Protein AF-A0A497I7W0-F1 (afdb_monomer_lite)

Secondary structure (DSSP, 8-state):
-HHHHHHHHHHHHHHHHHHHHHHHHHHHHHHHHHHHHTTT-SSS-EEEEEEEETTEEEEEEE--GGGHHHHHHHHHHTT-EEEEEETTEEEEEEEHHHHHHHHHH-

Structure (mmCIF, N/CA/C/O backbone):
data_AF-A0A497I7W0-F1
#
_entry.id   AF-A0A497I7W0-F1
#
loop_
_atom_site.group_PDB
_atom_site.id
_atom_site.type_symbol
_atom_site.label_atom_id
_atom_site.label_alt_id
_atom_site.label_comp_id
_atom_site.label_asym_id
_atom_site.label_entity_id
_atom_site.label_seq_id
_atom_site.pdbx_PDB_ins_code
_atom_site.Cartn_x
_atom_site.Cartn_y
_atom_site.Cartn_z
_atom_site.occupancy
_atom_site.B_iso_or_equiv
_atom_site.auth_seq_id
_atom_site.auth_comp_id
_atom_site.auth_asym_id
_atom_site.auth_atom_id
_atom_site.pdbx_PDB_model_num
ATOM 1 N N . MET A 1 1 ? 31.454 -0.605 -29.090 1.00 62.72 1 MET A N 1
ATOM 2 C CA . MET A 1 1 ? 31.490 0.662 -28.320 1.00 62.72 1 MET A CA 1
ATOM 3 C C . MET A 1 1 ? 30.217 1.479 -28.526 1.00 62.72 1 MET A C 1
ATOM 5 O O . MET A 1 1 ? 29.514 1.669 -27.548 1.00 62.72 1 MET A O 1
ATOM 9 N N . ALA A 1 2 ? 29.858 1.880 -29.754 1.00 74.38 2 ALA A N 1
ATOM 10 C CA . ALA A 1 2 ? 28.628 2.652 -30.013 1.00 74.38 2 ALA A CA 1
ATOM 11 C C . ALA A 1 2 ? 27.320 1.908 -29.656 1.00 74.38 2 ALA A C 1
ATOM 13 O O . ALA A 1 2 ? 26.402 2.497 -29.100 1.00 74.38 2 ALA A O 1
ATOM 14 N N . GLU A 1 3 ? 27.254 0.601 -29.914 1.00 81.00 3 GLU A N 1
ATOM 15 C CA . GLU A 1 3 ? 26.065 -0.222 -29.636 1.00 81.00 3 GLU A CA 1
ATOM 16 C C . GLU A 1 3 ? 25.837 -0.467 -28.133 1.00 81.00 3 GLU A C 1
ATOM 18 O O . GLU A 1 3 ? 24.710 -0.407 -27.656 1.00 81.00 3 GLU A O 1
ATOM 23 N N . ILE A 1 4 ? 26.924 -0.627 -27.368 1.00 85.19 4 ILE A N 1
ATOM 24 C CA . ILE A 1 4 ? 26.889 -0.746 -25.899 1.00 85.19 4 ILE A CA 1
ATOM 25 C C . ILE A 1 4 ? 26.421 0.572 -25.268 1.00 85.19 4 ILE A C 1
ATOM 27 O O . ILE A 1 4 ? 25.644 0.567 -24.318 1.00 85.19 4 ILE A O 1
ATOM 31 N N . TRP A 1 5 ? 26.866 1.709 -25.814 1.00 86.31 5 TRP A N 1
ATOM 32 C CA . TRP A 1 5 ? 26.455 3.026 -25.329 1.00 86.31 5 TRP A CA 1
ATOM 33 C C . TRP A 1 5 ? 24.962 3.287 -25.566 1.00 86.31 5 TRP A C 1
ATOM 35 O O . TRP A 1 5 ? 24.265 3.753 -24.669 1.00 86.31 5 TRP A O 1
ATOM 45 N N . LYS A 1 6 ? 24.450 2.883 -26.733 1.00 88.00 6 LYS A N 1
ATOM 46 C CA . LYS A 1 6 ? 23.021 2.957 -27.056 1.00 88.00 6 LYS A CA 1
ATOM 47 C C . LYS A 1 6 ? 22.165 2.086 -26.125 1.00 88.00 6 LYS A C 1
ATOM 49 O O . LYS A 1 6 ? 21.158 2.557 -25.612 1.00 88.00 6 LYS A O 1
ATOM 54 N N . GLN A 1 7 ? 22.587 0.849 -25.847 1.00 89.00 7 GLN A N 1
ATOM 55 C CA . GLN A 1 7 ? 21.890 -0.033 -24.898 1.00 89.00 7 GLN A CA 1
ATOM 56 C C . GLN A 1 7 ? 21.870 0.539 -23.472 1.00 89.00 7 GLN A C 1
ATOM 58 O O . GLN A 1 7 ? 20.880 0.390 -22.758 1.00 89.00 7 GLN A O 1
ATOM 63 N N . TYR A 1 8 ? 22.944 1.215 -23.058 1.00 91.19 8 TYR A N 1
ATOM 64 C CA . TYR A 1 8 ? 22.998 1.898 -21.766 1.00 91.19 8 TYR A CA 1
ATOM 65 C C . TYR A 1 8 ? 22.012 3.073 -21.688 1.00 91.19 8 TYR A C 1
ATOM 67 O O . TYR A 1 8 ? 21.307 3.219 -20.689 1.00 91.19 8 TYR A O 1
ATOM 75 N N . GLU A 1 9 ? 21.924 3.891 -22.740 1.00 89.88 9 GLU A N 1
ATOM 76 C CA . GLU A 1 9 ? 20.955 4.992 -22.813 1.00 89.88 9 GLU A CA 1
ATOM 77 C C . GLU A 1 9 ? 19.507 4.481 -22.798 1.00 89.88 9 GLU A C 1
ATOM 79 O O . GLU A 1 9 ? 18.695 4.984 -22.021 1.00 89.88 9 GLU A O 1
ATOM 84 N N . GLU A 1 10 ? 19.198 3.425 -23.557 1.00 90.19 10 GLU A N 1
ATOM 85 C CA . GLU A 1 10 ? 17.874 2.784 -23.558 1.00 90.19 10 GLU A CA 1
ATOM 86 C C . GLU A 1 10 ? 17.508 2.210 -22.176 1.00 90.19 10 GLU A C 1
ATOM 88 O O . GLU A 1 10 ? 16.392 2.417 -21.689 1.00 90.19 10 GLU A O 1
ATOM 93 N N . ALA A 1 11 ? 18.450 1.540 -21.501 1.00 91.19 11 ALA A N 1
ATOM 94 C CA . ALA A 1 11 ? 18.244 1.021 -20.149 1.00 91.19 11 ALA A CA 1
ATOM 95 C C . ALA A 1 11 ? 17.982 2.147 -19.138 1.00 91.19 11 ALA A C 1
ATOM 97 O O . ALA A 1 11 ? 17.075 2.045 -18.309 1.00 91.19 11 ALA A O 1
ATOM 98 N N . ARG A 1 12 ? 18.726 3.252 -19.240 1.00 91.31 12 ARG A N 1
ATOM 99 C CA . ARG A 1 12 ? 18.551 4.427 -18.382 1.00 91.31 12 ARG A CA 1
ATOM 100 C C . ARG A 1 12 ? 17.202 5.112 -18.608 1.00 91.31 12 ARG A C 1
ATOM 102 O O . ARG A 1 12 ? 16.560 5.531 -17.645 1.00 91.31 12 ARG A O 1
ATOM 109 N N . GLU A 1 13 ? 16.748 5.233 -19.853 1.00 91.19 13 GLU A N 1
ATOM 110 C CA . GLU A 1 13 ? 15.414 5.768 -20.149 1.00 91.19 13 GLU A CA 1
ATOM 111 C C . GLU A 1 13 ? 14.297 4.881 -19.590 1.00 91.19 13 GLU A C 1
ATOM 113 O O . GLU A 1 13 ? 13.309 5.389 -19.050 1.00 91.19 13 GLU A O 1
ATOM 118 N N . LEU A 1 14 ? 14.442 3.559 -19.704 1.00 91.62 14 LEU A N 1
ATOM 119 C CA . LEU A 1 14 ? 13.501 2.603 -19.122 1.00 91.62 14 LEU A CA 1
ATOM 120 C C . LEU A 1 14 ? 13.465 2.710 -17.595 1.00 91.62 14 LEU A C 1
ATOM 122 O O . LEU A 1 14 ? 12.378 2.733 -17.018 1.00 91.62 14 LEU A O 1
ATOM 126 N N . GLU A 1 15 ? 14.624 2.843 -16.948 1.00 89.56 15 GLU A N 1
ATOM 127 C CA . GLU A 1 15 ? 14.726 3.043 -15.501 1.00 89.56 15 GLU A CA 1
ATOM 128 C C . GLU A 1 15 ? 14.008 4.327 -15.058 1.00 89.56 15 GLU A C 1
ATOM 130 O O . GLU A 1 15 ? 13.232 4.310 -14.099 1.00 89.56 15 GLU A O 1
ATOM 135 N N . LEU A 1 16 ? 14.196 5.431 -15.790 1.00 91.56 16 LEU A N 1
ATOM 136 C CA . LEU A 1 16 ? 13.513 6.698 -15.518 1.00 91.56 16 LEU A CA 1
ATOM 137 C C . LEU A 1 16 ? 11.990 6.557 -15.630 1.00 91.56 16 LEU A C 1
ATOM 139 O O . LEU A 1 16 ? 11.271 6.914 -14.694 1.00 91.56 16 LEU A O 1
ATOM 143 N N . LYS A 1 17 ? 11.495 5.969 -16.726 1.00 91.12 17 LYS A N 1
ATOM 144 C CA . LYS A 1 17 ? 10.054 5.737 -16.933 1.00 91.12 17 LYS A CA 1
ATOM 145 C C . LYS A 1 17 ? 9.464 4.825 -15.857 1.00 91.12 17 LYS A C 1
ATOM 147 O O . LYS A 1 17 ? 8.348 5.057 -15.390 1.00 91.12 17 LYS A O 1
ATOM 152 N N . LEU A 1 18 ? 10.198 3.789 -15.451 1.00 88.56 18 LEU A N 1
ATOM 153 C CA . LEU A 1 18 ? 9.772 2.882 -14.388 1.00 88.56 18 LEU A CA 1
ATOM 154 C C . LEU A 1 18 ? 9.679 3.620 -13.049 1.00 88.56 18 LEU A C 1
ATOM 156 O O . LEU A 1 18 ? 8.682 3.485 -12.340 1.00 88.56 18 LEU A O 1
ATOM 160 N N . ARG A 1 19 ? 10.676 4.447 -12.725 1.00 87.75 19 ARG A N 1
ATOM 161 C CA . ARG A 1 19 ? 10.705 5.238 -11.493 1.00 87.75 19 ARG A CA 1
ATOM 162 C C . ARG A 1 19 ? 9.530 6.210 -11.404 1.00 87.75 19 ARG A C 1
ATOM 164 O O . ARG A 1 19 ? 8.915 6.311 -10.344 1.00 87.75 19 ARG A O 1
ATOM 171 N N . GLU A 1 20 ? 9.192 6.888 -12.498 1.00 89.31 20 GLU A N 1
ATOM 172 C CA . GLU A 1 20 ? 8.028 7.781 -12.556 1.00 89.31 20 GLU A CA 1
ATOM 173 C C . GLU A 1 20 ? 6.714 7.026 -12.323 1.00 89.31 20 GLU A C 1
ATOM 175 O O . GLU A 1 20 ? 5.889 7.450 -11.509 1.00 89.31 20 GLU A O 1
ATOM 180 N N . LYS A 1 21 ? 6.538 5.868 -12.974 1.00 87.19 21 LYS A N 1
ATOM 181 C CA . LYS A 1 21 ? 5.351 5.024 -12.782 1.00 87.19 21 LYS A CA 1
ATOM 182 C C . LYS A 1 21 ? 5.235 4.515 -11.348 1.00 87.19 21 LYS A C 1
ATOM 184 O O . LYS A 1 21 ? 4.174 4.648 -10.745 1.00 87.19 21 LYS A O 1
ATOM 189 N N . LEU A 1 22 ? 6.319 3.993 -10.775 1.00 87.06 22 LEU A N 1
ATOM 190 C CA . LEU A 1 22 ? 6.334 3.516 -9.389 1.00 87.06 22 LEU A CA 1
ATOM 191 C C . LEU A 1 22 ? 6.048 4.645 -8.395 1.00 87.06 22 LEU A C 1
ATOM 193 O O . LEU A 1 22 ? 5.357 4.427 -7.401 1.00 87.06 22 LEU A O 1
ATOM 197 N N . PHE A 1 23 ? 6.533 5.860 -8.665 1.00 88.06 23 PHE A N 1
ATOM 198 C CA . PHE A 1 23 ? 6.222 7.025 -7.842 1.00 88.06 23 PHE A CA 1
ATOM 199 C C . PHE A 1 23 ? 4.732 7.386 -7.893 1.00 88.06 23 PHE A C 1
ATOM 201 O O . PHE A 1 23 ? 4.134 7.651 -6.847 1.00 88.06 23 PHE A O 1
ATOM 208 N N . LYS A 1 24 ? 4.122 7.355 -9.085 1.00 89.31 24 LYS A N 1
ATOM 209 C CA . LYS A 1 24 ? 2.682 7.584 -9.266 1.00 89.31 24 LYS A CA 1
ATOM 210 C C . LYS A 1 24 ? 1.853 6.540 -8.506 1.00 89.31 24 LYS A C 1
ATOM 212 O O . LYS A 1 24 ? 1.069 6.916 -7.637 1.00 89.31 24 LYS A O 1
ATOM 21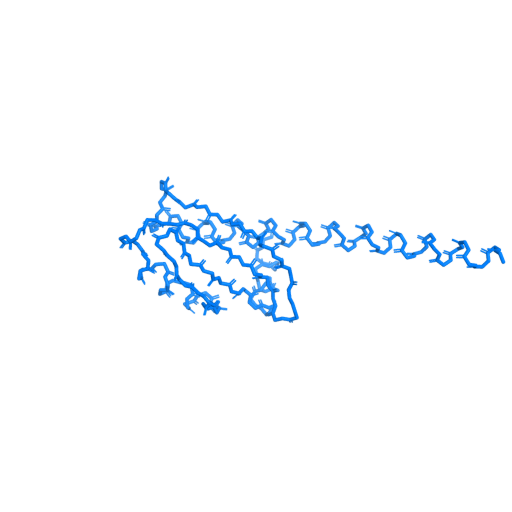7 N N . ILE A 1 25 ? 2.130 5.256 -8.736 1.00 89.62 25 ILE A N 1
ATOM 218 C CA . ILE A 1 25 ? 1.456 4.129 -8.071 1.00 89.62 25 ILE A CA 1
ATOM 219 C C . ILE A 1 25 ? 1.584 4.241 -6.547 1.00 89.62 25 ILE A C 1
ATOM 221 O O . ILE A 1 25 ? 0.595 4.153 -5.821 1.00 89.62 25 ILE A O 1
ATOM 225 N N . LYS A 1 26 ? 2.801 4.502 -6.045 1.00 89.19 26 LYS A N 1
ATOM 226 C CA . LYS A 1 26 ? 3.052 4.716 -4.613 1.00 89.19 26 LYS A CA 1
ATOM 227 C C . LYS A 1 26 ? 2.135 5.796 -4.045 1.00 89.19 26 LYS A C 1
ATOM 229 O O . LYS A 1 26 ? 1.569 5.618 -2.969 1.00 89.19 26 LYS A O 1
ATOM 234 N N . ARG A 1 27 ? 2.016 6.928 -4.738 1.00 90.00 27 ARG A N 1
ATOM 235 C CA . ARG A 1 27 ? 1.216 8.065 -4.279 1.00 90.00 27 ARG A CA 1
ATOM 236 C C . ARG A 1 27 ?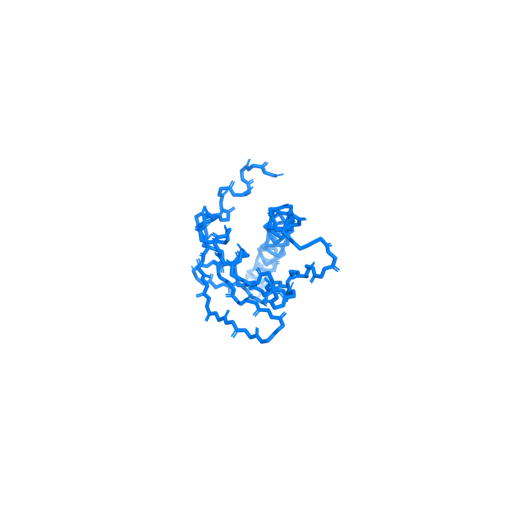 -0.274 7.727 -4.240 1.00 90.00 27 ARG A C 1
ATOM 238 O O . ARG A 1 27 ? -0.937 8.086 -3.272 1.00 90.00 27 ARG A O 1
ATOM 245 N N . GLU A 1 28 ? -0.784 7.042 -5.255 1.00 91.25 28 GLU A N 1
ATOM 246 C CA . GLU A 1 28 ? -2.193 6.640 -5.347 1.00 91.25 28 GLU A CA 1
ATOM 247 C C . GLU A 1 28 ? -2.573 5.653 -4.247 1.00 91.25 28 GLU A C 1
ATOM 249 O O . GLU A 1 28 ? -3.513 5.911 -3.497 1.00 91.25 28 GLU A O 1
ATOM 254 N N . VAL A 1 29 ? -1.776 4.599 -4.060 1.00 90.62 29 VAL A N 1
ATOM 255 C CA . VAL A 1 29 ? -2.020 3.583 -3.026 1.00 90.62 29 VAL A CA 1
ATOM 256 C C . VAL A 1 29 ? -1.956 4.184 -1.623 1.00 90.62 29 VAL A C 1
ATOM 258 O O . VAL A 1 29 ? -2.833 3.930 -0.799 1.00 90.62 29 VAL A O 1
ATOM 261 N N . VAL A 1 30 ? -0.970 5.044 -1.347 1.00 91.31 30 VAL A N 1
ATOM 262 C CA . VAL A 1 30 ? -0.874 5.728 -0.047 1.00 91.31 30 VAL A CA 1
ATOM 263 C C . VAL A 1 30 ? -2.061 6.663 0.181 1.00 91.31 30 VAL A C 1
ATOM 265 O O . VAL A 1 30 ? -2.604 6.695 1.282 1.00 91.31 30 VAL A O 1
ATOM 268 N N . ASN A 1 31 ? -2.486 7.421 -0.832 1.00 90.62 31 ASN A N 1
ATOM 269 C CA . ASN A 1 31 ? -3.635 8.316 -0.705 1.00 90.62 31 ASN A CA 1
ATOM 270 C C . ASN A 1 31 ? -4.941 7.550 -0.486 1.00 90.62 31 ASN A C 1
ATOM 272 O O . ASN A 1 31 ? -5.763 7.981 0.322 1.00 90.62 31 ASN A O 1
ATOM 276 N N . PHE A 1 32 ? -5.120 6.431 -1.188 1.00 91.06 32 PHE A N 1
ATOM 277 C CA . PHE A 1 32 ? -6.258 5.541 -1.016 1.00 91.06 32 PHE A CA 1
ATOM 278 C C . PHE A 1 32 ? -6.320 5.010 0.418 1.00 91.06 32 PHE A C 1
ATOM 280 O O . PHE A 1 32 ? -7.275 5.300 1.136 1.00 91.06 32 PHE A O 1
ATOM 287 N N . LEU A 1 33 ? -5.254 4.350 0.883 1.00 90.31 33 LEU A N 1
ATOM 288 C CA . LEU A 1 33 ? -5.187 3.821 2.247 1.00 90.31 33 LEU A CA 1
ATOM 289 C C . LEU A 1 33 ? -5.351 4.919 3.298 1.00 90.31 33 LEU A C 1
ATOM 291 O O . LEU A 1 33 ? -6.021 4.712 4.305 1.00 90.31 33 LEU A O 1
ATOM 295 N 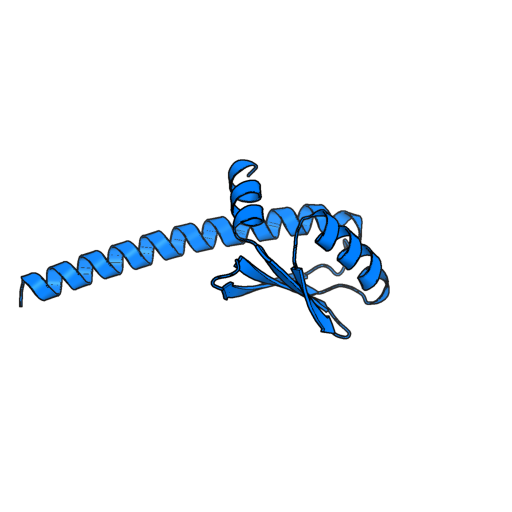N . ARG A 1 34 ? -4.788 6.110 3.065 1.00 89.75 34 ARG A N 1
ATOM 296 C CA . ARG A 1 34 ? -4.957 7.238 3.983 1.00 89.75 34 ARG A CA 1
ATOM 297 C C . ARG A 1 34 ? -6.423 7.628 4.115 1.00 89.75 34 ARG A C 1
ATOM 299 O O . ARG A 1 34 ? -6.867 7.856 5.229 1.00 89.75 34 ARG A O 1
ATOM 306 N N . LYS A 1 35 ? -7.170 7.721 3.014 1.00 89.19 35 LYS A N 1
ATOM 307 C CA . LYS A 1 35 ? -8.601 8.058 3.066 1.00 89.19 35 LYS A CA 1
ATOM 308 C C . LYS A 1 35 ? -9.410 6.981 3.783 1.00 89.19 35 LYS A C 1
ATOM 310 O O . LYS A 1 35 ? -10.235 7.324 4.621 1.00 89.19 35 LYS A O 1
ATOM 315 N N . GLU A 1 36 ? -9.135 5.718 3.476 1.00 89.88 36 GLU A N 1
ATOM 316 C CA . GLU A 1 36 ? -9.851 4.574 4.045 1.00 89.88 36 GLU A CA 1
ATOM 317 C C . GLU A 1 36 ? -9.587 4.376 5.541 1.00 89.88 36 GLU A C 1
ATOM 319 O O . GLU A 1 36 ? -10.476 3.957 6.272 1.00 89.88 36 GLU A O 1
ATOM 324 N N . LEU A 1 37 ? -8.374 4.676 6.012 1.00 88.31 37 LEU A N 1
ATOM 325 C CA . LEU A 1 37 ? -7.991 4.481 7.412 1.00 88.31 37 LEU A CA 1
ATOM 326 C C . LEU A 1 37 ? -8.151 5.747 8.264 1.00 88.31 37 LEU A C 1
ATOM 328 O O . LEU A 1 37 ? -8.283 5.646 9.483 1.00 88.31 37 LEU A O 1
ATOM 332 N N . ALA A 1 38 ? -8.201 6.938 7.655 1.00 84.38 38 ALA A N 1
ATOM 333 C CA . ALA A 1 38 ? -8.452 8.195 8.367 1.00 84.38 38 ALA A CA 1
ATOM 334 C C . ALA A 1 38 ? -9.859 8.271 8.984 1.00 84.38 38 ALA A C 1
ATOM 336 O O . ALA A 1 38 ? -10.129 9.157 9.794 1.00 84.38 38 ALA A O 1
ATOM 337 N N . THR A 1 39 ? -10.775 7.375 8.612 1.00 83.62 39 THR A N 1
ATOM 338 C CA . THR A 1 39 ? -12.057 7.228 9.315 1.00 83.62 39 THR A CA 1
ATOM 339 C C . THR A 1 39 ? -11.896 6.580 10.689 1.00 83.62 39 THR A C 1
ATOM 341 O O . THR A 1 39 ? -12.775 6.757 11.525 1.00 83.62 39 THR A O 1
ATOM 344 N N . ILE A 1 40 ? -10.793 5.858 10.918 1.00 83.50 40 ILE A N 1
ATOM 345 C CA . ILE A 1 40 ? -10.517 5.092 12.139 1.00 83.50 40 ILE A CA 1
ATOM 346 C C . ILE A 1 40 ? -9.522 5.842 13.032 1.00 83.50 40 ILE A C 1
ATOM 348 O O . ILE A 1 40 ? -9.789 6.066 14.206 1.00 83.50 40 ILE A O 1
ATOM 352 N N . ASP A 1 41 ? -8.382 6.263 12.477 1.00 75.56 41 ASP A N 1
ATOM 353 C CA . ASP A 1 41 ? -7.345 6.994 13.214 1.00 75.56 41 ASP A CA 1
ATOM 354 C C . ASP A 1 41 ? -6.910 8.208 12.392 1.00 75.56 41 ASP A C 1
ATOM 356 O O . ASP A 1 41 ? -6.151 8.099 11.433 1.00 75.56 41 ASP A O 1
ATOM 360 N N . LYS A 1 42 ? -7.459 9.378 12.713 1.00 72.50 42 LYS A N 1
ATOM 361 C CA . LYS A 1 42 ? -7.204 10.611 11.954 1.00 72.50 42 LYS A CA 1
ATOM 362 C C . LYS A 1 42 ? -5.938 11.330 12.410 1.00 72.50 42 LYS A C 1
ATOM 364 O O . LYS A 1 42 ? -5.311 12.020 11.608 1.00 72.50 42 LYS A O 1
ATOM 369 N N . ASP A 1 43 ? -5.576 11.146 13.677 1.00 70.19 43 ASP A N 1
ATOM 370 C CA . ASP A 1 43 ? -4.575 11.957 14.366 1.00 70.19 43 ASP A CA 1
ATOM 371 C C . ASP A 1 43 ? -3.193 11.289 14.403 1.00 70.19 43 ASP A C 1
ATOM 373 O O . ASP A 1 43 ? -2.188 11.992 14.493 1.00 70.19 43 ASP A O 1
ATOM 377 N N . PHE A 1 44 ? -3.114 9.952 14.303 1.00 71.62 44 PHE A N 1
ATOM 378 C CA . PHE A 1 44 ? -1.851 9.206 14.426 1.00 71.62 44 PHE A CA 1
ATOM 379 C C . PHE A 1 44 ? -1.505 8.323 13.216 1.00 71.62 44 PHE A C 1
ATOM 381 O O . PHE A 1 44 ? -0.569 7.522 13.270 1.00 71.62 44 PHE A O 1
ATOM 388 N N . LEU A 1 45 ? -2.255 8.436 12.118 1.00 82.50 45 LEU A N 1
ATOM 389 C CA . LEU A 1 45 ? -2.057 7.586 10.949 1.00 82.50 45 LEU A CA 1
ATOM 390 C C . LEU A 1 45 ? -0.900 8.073 10.069 1.00 82.50 45 LEU A C 1
ATOM 392 O O . LEU A 1 45 ? -1.027 9.037 9.308 1.00 82.50 45 LEU A O 1
ATOM 396 N N . GLU A 1 46 ? 0.197 7.319 10.079 1.00 87.94 46 GLU A N 1
ATOM 397 C CA . GLU A 1 46 ? 1.269 7.447 9.090 1.00 87.94 46 GLU A CA 1
ATOM 398 C C . GLU A 1 46 ? 1.355 6.194 8.217 1.00 87.94 46 GLU A C 1
ATOM 400 O O . GLU A 1 46 ? 1.209 5.067 8.685 1.00 87.94 46 GLU A O 1
ATOM 405 N N . LEU A 1 47 ? 1.624 6.391 6.927 1.00 90.06 47 LEU A N 1
ATOM 406 C CA . LEU A 1 47 ? 1.781 5.317 5.949 1.00 90.06 47 LEU A CA 1
ATOM 407 C C . LEU A 1 47 ? 3.144 5.458 5.285 1.00 90.06 47 LEU A C 1
ATOM 409 O O . LEU A 1 47 ? 3.404 6.447 4.595 1.00 90.06 47 LEU A O 1
ATOM 413 N N . GLU A 1 48 ? 4.002 4.463 5.476 1.00 89.81 48 GLU A N 1
ATOM 414 C CA . GLU A 1 48 ? 5.354 4.445 4.932 1.00 89.81 48 GLU A CA 1
ATOM 415 C C . GLU A 1 48 ? 5.528 3.252 3.993 1.00 89.81 48 GLU A C 1
ATOM 417 O O . GLU A 1 48 ? 5.435 2.098 4.403 1.00 89.81 48 GLU A O 1
ATOM 422 N N . VAL A 1 49 ? 5.790 3.517 2.711 1.00 90.00 49 VAL A N 1
ATOM 423 C CA . VAL A 1 49 ? 6.133 2.452 1.760 1.00 90.00 49 VAL A CA 1
ATOM 424 C C . VAL A 1 49 ? 7.582 2.051 1.978 1.00 90.00 49 VAL A C 1
ATOM 426 O O . VAL A 1 49 ? 8.475 2.870 1.763 1.00 90.00 49 VAL A O 1
ATOM 429 N N . SER A 1 50 ? 7.793 0.796 2.361 1.00 88.06 50 SER A N 1
ATOM 430 C CA . SER A 1 50 ? 9.123 0.246 2.623 1.00 88.06 50 SER A CA 1
ATOM 431 C C . SER A 1 50 ? 9.814 -0.191 1.331 1.00 88.06 50 SER A C 1
ATOM 433 O O . SER A 1 50 ? 10.912 0.270 1.034 1.00 88.06 50 SER A O 1
ATOM 435 N N . HIS A 1 51 ? 9.170 -1.047 0.536 1.00 88.00 51 HIS A N 1
ATOM 436 C CA . HIS A 1 51 ? 9.703 -1.564 -0.725 1.00 88.00 51 HIS A CA 1
ATOM 437 C C . HIS A 1 51 ? 8.590 -2.132 -1.616 1.00 88.00 51 HIS A C 1
ATOM 439 O O . HIS A 1 51 ? 7.451 -2.314 -1.183 1.00 88.00 51 HIS A O 1
ATOM 445 N N . PHE A 1 52 ? 8.939 -2.413 -2.869 1.00 89.25 52 PHE A N 1
ATOM 446 C CA . PHE A 1 52 ? 8.110 -3.165 -3.807 1.00 89.25 52 PHE A CA 1
ATOM 447 C C . PHE A 1 52 ? 8.595 -4.613 -3.826 1.00 89.25 52 PHE A C 1
ATOM 449 O O . PHE A 1 52 ? 9.800 -4.860 -3.819 1.00 89.25 52 PHE A O 1
ATOM 456 N N . SER A 1 53 ? 7.665 -5.557 -3.832 1.00 89.19 53 SER A N 1
ATOM 457 C CA . SER A 1 53 ? 7.939 -6.991 -3.873 1.00 89.19 53 SER A CA 1
ATOM 458 C C . SER A 1 53 ? 7.218 -7.634 -5.054 1.00 89.19 53 SER A C 1
ATOM 460 O O . SER A 1 53 ? 6.334 -7.030 -5.663 1.00 89.19 53 SER A O 1
ATOM 462 N N . GLU A 1 54 ? 7.547 -8.889 -5.352 1.00 88.19 54 GLU A N 1
ATOM 463 C CA . GLU A 1 54 ? 6.823 -9.677 -6.358 1.00 88.19 54 GLU A CA 1
ATOM 464 C C . GLU A 1 54 ? 5.333 -9.822 -6.028 1.00 88.19 54 GLU A C 1
ATOM 466 O O . GLU A 1 54 ? 4.515 -9.928 -6.932 1.00 88.19 54 GLU A O 1
ATOM 471 N N . ARG A 1 55 ? 4.972 -9.775 -4.740 1.00 88.12 55 ARG A N 1
ATOM 472 C CA . ARG A 1 55 ? 3.584 -9.900 -4.285 1.00 88.12 55 ARG A CA 1
ATOM 473 C C . ARG A 1 55 ? 2.808 -8.591 -4.337 1.00 88.12 55 ARG A C 1
ATOM 475 O O . ARG A 1 55 ? 1.588 -8.627 -4.348 1.00 88.12 55 ARG A O 1
ATOM 482 N N . GLY A 1 56 ? 3.489 -7.448 -4.330 1.00 92.25 56 GLY A N 1
ATOM 483 C CA . GLY A 1 56 ? 2.836 -6.149 -4.237 1.00 92.25 56 GLY A CA 1
ATOM 484 C C . GLY A 1 56 ? 3.675 -5.104 -3.514 1.00 92.25 56 GLY A C 1
ATOM 485 O O . GLY A 1 56 ? 4.902 -5.204 -3.422 1.00 92.25 56 GLY A O 1
ATOM 486 N N . ILE A 1 57 ? 3.007 -4.092 -2.966 1.00 92.81 57 ILE A N 1
ATOM 487 C CA . ILE A 1 57 ? 3.649 -2.966 -2.281 1.00 92.81 57 ILE A CA 1
ATOM 488 C C . ILE A 1 57 ? 3.663 -3.214 -0.776 1.00 92.81 57 ILE A C 1
ATOM 490 O O . ILE A 1 57 ? 2.612 -3.340 -0.150 1.00 92.81 57 ILE A O 1
ATOM 494 N N . CYS A 1 58 ? 4.853 -3.222 -0.182 1.00 93.12 58 CYS A N 1
ATOM 495 C CA . CYS A 1 58 ? 5.030 -3.397 1.254 1.00 93.12 58 CYS A CA 1
ATOM 496 C C . CYS A 1 58 ? 4.927 -2.044 1.966 1.00 93.12 58 CYS A C 1
ATOM 498 O O . CYS A 1 58 ? 5.755 -1.149 1.753 1.00 93.12 58 CYS A O 1
ATOM 500 N N . ILE A 1 59 ? 3.948 -1.896 2.855 1.00 93.75 59 ILE A N 1
ATOM 501 C CA . ILE A 1 59 ? 3.644 -0.641 3.551 1.00 93.75 59 ILE A CA 1
ATOM 502 C C . ILE A 1 59 ? 3.630 -0.883 5.058 1.00 93.75 59 ILE A C 1
ATOM 504 O O . ILE A 1 59 ? 3.155 -1.906 5.538 1.00 93.75 59 ILE A O 1
ATOM 508 N N . VAL A 1 60 ? 4.156 0.071 5.814 1.00 93.12 60 VAL A N 1
ATOM 509 C CA . VAL A 1 60 ? 4.033 0.126 7.267 1.00 93.12 60 VAL A CA 1
ATOM 510 C C . VAL A 1 60 ? 2.981 1.170 7.607 1.00 93.12 60 VAL A C 1
ATOM 512 O O . VAL A 1 60 ? 3.136 2.349 7.288 1.00 93.12 60 VAL A O 1
ATOM 515 N N . VAL A 1 61 ? 1.909 0.726 8.253 1.00 91.62 61 VAL A N 1
ATOM 516 C CA . VAL A 1 61 ? 0.850 1.578 8.790 1.00 91.62 61 VAL A CA 1
ATOM 517 C C . VAL A 1 61 ? 1.155 1.853 10.254 1.00 91.62 61 VAL A C 1
ATOM 519 O O . VAL A 1 61 ? 0.993 0.970 11.095 1.00 91.62 61 VAL A O 1
ATOM 522 N N . ARG A 1 62 ? 1.602 3.061 10.588 1.00 90.62 62 ARG A N 1
ATOM 523 C CA . ARG A 1 62 ? 1.728 3.481 11.987 1.00 90.62 62 ARG A CA 1
ATOM 524 C C . ARG A 1 62 ? 0.398 4.022 12.471 1.00 90.62 62 ARG A C 1
ATOM 526 O O . ARG A 1 62 ? -0.248 4.799 11.777 1.00 90.62 62 ARG A O 1
ATOM 533 N N . CYS A 1 63 ? -0.014 3.554 13.639 1.00 87.81 63 CYS A N 1
ATOM 534 C CA . CYS A 1 63 ? -1.298 3.887 14.240 1.00 87.81 63 CYS A CA 1
ATOM 535 C C . CYS A 1 63 ? -1.277 3.590 15.740 1.00 87.81 63 CYS A C 1
ATOM 537 O O . CYS A 1 63 ? -0.461 2.792 16.228 1.00 87.81 63 CYS A O 1
ATOM 539 N N . SER A 1 64 ? -2.196 4.218 16.472 1.00 85.94 64 SER A N 1
ATOM 540 C CA . SER A 1 64 ? -2.334 3.998 17.910 1.00 85.94 64 SER A CA 1
ATOM 541 C C . SER A 1 64 ? -2.770 2.563 18.204 1.00 85.94 64 SER A C 1
ATOM 543 O O . SER A 1 64 ? -3.651 2.018 17.539 1.00 85.94 64 SER A O 1
ATOM 545 N N . ARG A 1 65 ? -2.206 1.952 19.255 1.00 86.06 65 ARG A N 1
ATOM 546 C CA . ARG A 1 65 ? -2.479 0.548 19.625 1.00 86.06 65 ARG A CA 1
ATOM 547 C C . ARG A 1 65 ? -3.966 0.236 19.811 1.00 86.06 65 ARG A C 1
ATOM 549 O O . ARG A 1 65 ? -4.401 -0.869 19.507 1.00 86.06 65 ARG A O 1
ATOM 556 N N . GLN A 1 66 ? -4.743 1.208 20.281 1.00 87.50 66 GLN A N 1
ATOM 557 C CA . GLN A 1 66 ? -6.189 1.073 20.472 1.00 87.50 66 GLN A CA 1
ATOM 558 C C . GLN A 1 66 ? -6.965 0.836 19.162 1.00 87.50 66 GLN A C 1
ATOM 560 O O . GLN A 1 66 ? -8.019 0.215 19.198 1.00 87.50 66 GLN A O 1
ATOM 565 N N . HIS A 1 67 ? -6.426 1.263 18.014 1.00 88.31 67 HIS A N 1
ATOM 566 C CA . HIS A 1 67 ? -7.066 1.126 16.702 1.00 88.31 67 HIS A CA 1
ATOM 567 C C . HIS A 1 67 ? -6.539 -0.065 15.890 1.00 88.31 67 HIS A C 1
ATOM 569 O O . HIS A 1 67 ? -7.011 -0.302 14.780 1.00 88.31 67 HIS A O 1
ATOM 575 N N . HIS A 1 68 ? -5.571 -0.836 16.409 1.00 88.88 68 HIS A N 1
ATOM 576 C CA . HIS A 1 68 ? -4.923 -1.911 15.643 1.00 88.88 68 HIS A CA 1
ATOM 577 C C . HIS A 1 68 ? -5.919 -2.937 15.113 1.00 88.88 68 HIS A C 1
ATOM 579 O O . HIS A 1 68 ? -5.852 -3.299 13.946 1.00 88.88 68 HIS A O 1
ATOM 585 N N . GLU A 1 69 ? -6.856 -3.390 15.941 1.00 90.19 69 GLU A N 1
ATOM 586 C CA . GLU A 1 69 ? -7.823 -4.412 15.528 1.00 90.19 69 GLU A CA 1
ATOM 587 C C . GLU A 1 69 ? -8.821 -3.895 14.486 1.00 90.19 69 GLU A C 1
ATOM 589 O O . GLU A 1 69 ? -9.195 -4.625 13.570 1.00 90.19 69 GLU A O 1
ATOM 594 N N . GLU A 1 70 ? -9.219 -2.629 14.578 1.00 90.94 70 GLU A N 1
ATOM 595 C CA . GLU A 1 70 ? -10.128 -2.013 13.612 1.00 90.94 70 GLU A CA 1
ATOM 596 C C . GLU A 1 70 ? -9.432 -1.760 12.270 1.00 90.94 70 GLU A C 1
ATOM 598 O O . GLU A 1 70 ? -9.955 -2.123 11.216 1.00 90.94 70 GLU A O 1
ATOM 603 N N . ILE A 1 71 ? -8.195 -1.257 12.308 1.00 90.88 71 ILE A N 1
ATOM 604 C CA . ILE A 1 71 ? -7.359 -1.072 11.120 1.00 90.88 71 ILE A CA 1
ATOM 605 C C . ILE A 1 71 ? -7.086 -2.414 10.439 1.00 90.88 71 ILE A C 1
ATOM 607 O O . ILE A 1 71 ? -7.235 -2.512 9.226 1.00 90.88 71 ILE A O 1
ATOM 611 N N . LYS A 1 72 ? -6.760 -3.475 11.189 1.00 91.38 72 LYS A N 1
ATOM 612 C CA . LYS A 1 72 ? -6.574 -4.821 10.620 1.00 91.38 72 LYS A CA 1
ATOM 613 C C . LYS A 1 72 ? -7.824 -5.320 9.902 1.00 91.38 72 LYS A C 1
ATOM 615 O O . LYS A 1 72 ? -7.709 -5.831 8.793 1.00 91.38 72 LYS A O 1
ATOM 620 N N . LYS A 1 73 ? -9.009 -5.164 10.503 1.00 91.69 73 LYS A N 1
ATOM 621 C CA . LYS A 1 73 ? -10.273 -5.550 9.854 1.00 91.69 73 LYS A CA 1
ATOM 622 C C . LYS A 1 73 ? -10.472 -4.793 8.548 1.00 91.69 73 LYS A C 1
ATOM 624 O O . LYS A 1 73 ? -10.716 -5.424 7.525 1.00 91.69 73 LYS A O 1
ATOM 629 N N . ARG A 1 74 ? -10.275 -3.471 8.562 1.00 91.62 74 ARG A N 1
ATOM 630 C CA . ARG A 1 74 ? -10.411 -2.656 7.351 1.00 91.62 74 ARG A CA 1
ATOM 631 C C . ARG A 1 74 ? -9.405 -3.056 6.274 1.00 91.62 74 ARG A C 1
ATOM 633 O O . ARG A 1 74 ? -9.762 -3.170 5.112 1.00 91.62 74 ARG A O 1
ATOM 640 N N . LEU A 1 75 ? -8.162 -3.328 6.652 1.00 91.19 75 LEU A N 1
ATOM 641 C CA . LEU A 1 75 ? -7.116 -3.795 5.743 1.00 91.19 75 LEU A CA 1
ATOM 642 C C . LEU A 1 75 ? -7.463 -5.138 5.084 1.00 91.19 75 LEU A C 1
ATOM 644 O O . LEU A 1 75 ? -7.234 -5.303 3.885 1.00 91.19 75 LEU A O 1
ATOM 648 N N . ILE A 1 76 ? -8.055 -6.071 5.831 1.00 91.19 76 ILE A N 1
ATOM 649 C CA . ILE A 1 76 ? -8.525 -7.350 5.283 1.00 91.19 76 ILE A CA 1
ATOM 650 C C . ILE A 1 76 ? -9.672 -7.121 4.286 1.00 91.19 76 ILE A C 1
ATOM 652 O O . ILE A 1 76 ? -9.665 -7.706 3.207 1.00 91.19 76 ILE A O 1
ATOM 656 N N . GLU A 1 77 ? -10.622 -6.233 4.599 1.00 91.69 77 GLU A N 1
ATOM 657 C CA . GLU A 1 77 ? -11.712 -5.853 3.680 1.00 91.69 77 GLU A CA 1
ATOM 658 C C . GLU A 1 77 ? -11.200 -5.207 2.385 1.00 91.69 77 GLU A C 1
ATOM 660 O O . GLU A 1 77 ? -11.795 -5.383 1.326 1.00 91.69 77 GLU A O 1
ATOM 665 N N . LEU A 1 78 ? -10.076 -4.489 2.460 1.00 89.56 78 LEU A N 1
ATOM 666 C CA . LEU A 1 78 ? -9.388 -3.895 1.312 1.00 89.56 78 LEU A CA 1
ATOM 667 C C . LEU A 1 78 ? -8.517 -4.897 0.536 1.00 89.56 78 LEU A C 1
ATOM 669 O O . LEU A 1 78 ? -7.749 -4.484 -0.330 1.00 89.56 78 LEU A O 1
ATOM 673 N N . ASN A 1 79 ? -8.617 -6.196 0.838 1.00 91.06 79 ASN A N 1
ATOM 674 C CA . ASN A 1 79 ? -7.835 -7.254 0.206 1.00 91.06 79 ASN A CA 1
ATOM 675 C C . ASN A 1 79 ? -6.318 -7.009 0.322 1.00 91.06 79 ASN A C 1
ATOM 677 O O . ASN A 1 79 ? -5.574 -7.108 -0.655 1.00 91.06 79 ASN A O 1
ATOM 681 N N . THR A 1 80 ? -5.869 -6.621 1.519 1.00 90.31 80 THR A N 1
ATOM 682 C CA . THR A 1 80 ? -4.445 -6.483 1.850 1.00 90.31 80 THR A CA 1
ATOM 683 C C . THR A 1 80 ? -4.001 -7.587 2.804 1.00 90.31 80 THR A C 1
ATOM 685 O O . THR A 1 80 ? -4.774 -8.065 3.636 1.00 90.31 80 THR A O 1
ATOM 688 N N . GLU A 1 81 ? -2.742 -7.999 2.691 1.00 92.38 81 GLU A N 1
ATOM 689 C CA . GLU A 1 81 ? -2.154 -9.039 3.532 1.00 92.38 81 GLU A CA 1
ATOM 690 C C . GLU A 1 81 ? -1.402 -8.407 4.702 1.00 92.38 81 GLU A C 1
ATOM 692 O O . GLU A 1 81 ? -0.554 -7.539 4.508 1.00 92.38 81 GLU A O 1
ATOM 697 N N . ILE A 1 82 ? -1.656 -8.860 5.929 1.00 92.81 82 ILE A N 1
ATOM 698 C CA . ILE A 1 82 ? -0.914 -8.398 7.108 1.00 92.81 82 ILE A CA 1
ATOM 699 C C . ILE A 1 82 ? 0.324 -9.279 7.285 1.00 92.81 82 ILE A C 1
ATOM 701 O O . ILE A 1 82 ? 0.213 -10.489 7.471 1.00 92.81 82 ILE A O 1
ATOM 705 N N . THR A 1 83 ? 1.507 -8.669 7.272 1.00 91.12 83 THR A N 1
ATOM 706 C CA . THR A 1 83 ? 2.797 -9.367 7.398 1.00 91.12 83 THR A CA 1
ATOM 707 C C . THR A 1 83 ? 3.401 -9.278 8.794 1.00 91.12 83 THR A C 1
ATOM 709 O O . THR A 1 83 ? 4.220 -10.115 9.168 1.00 91.12 83 THR A O 1
ATOM 712 N N . GLY A 1 84 ? 2.995 -8.290 9.593 1.00 88.56 84 GLY A N 1
ATOM 713 C CA . GLY A 1 84 ? 3.495 -8.120 10.952 1.00 88.56 84 GLY A CA 1
ATOM 714 C C . GLY A 1 84 ? 2.705 -7.095 11.751 1.00 88.56 84 GLY A C 1
ATOM 715 O O . GLY A 1 84 ? 1.976 -6.267 11.209 1.00 88.56 84 GLY A O 1
ATOM 716 N N . THR A 1 85 ? 2.830 -7.140 13.072 1.00 89.38 85 THR A N 1
ATOM 717 C CA . THR A 1 85 ? 2.258 -6.128 13.966 1.00 89.38 85 THR A CA 1
ATOM 718 C C . THR A 1 85 ? 3.238 -5.854 15.097 1.00 89.38 85 THR A C 1
ATOM 720 O O . THR A 1 85 ? 3.770 -6.781 15.704 1.00 89.38 85 THR A O 1
ATOM 723 N N . TRP A 1 86 ? 3.459 -4.577 15.385 1.00 86.25 86 TRP A N 1
ATOM 724 C CA . TRP A 1 86 ? 4.341 -4.081 16.438 1.00 86.25 86 TRP A CA 1
ATOM 725 C C . TRP A 1 86 ? 3.584 -3.099 17.331 1.00 86.25 86 TRP A C 1
ATOM 727 O O . TRP A 1 86 ? 2.448 -2.736 17.045 1.00 86.25 86 TRP A O 1
ATOM 737 N N . SER A 1 87 ? 4.212 -2.631 18.411 1.00 80.88 87 SER A N 1
ATOM 738 C CA . SER A 1 87 ? 3.584 -1.709 19.370 1.00 80.88 87 SER A CA 1
ATOM 739 C C . SER A 1 87 ? 3.079 -0.401 18.747 1.00 80.88 87 SER A C 1
ATOM 741 O O . SER A 1 87 ? 2.143 0.188 19.282 1.00 80.88 87 SER A O 1
ATOM 743 N N . THR A 1 88 ? 3.664 0.032 17.628 1.00 82.44 88 THR A N 1
ATOM 744 C CA . THR A 1 88 ? 3.390 1.324 16.981 1.00 82.44 88 THR A CA 1
ATOM 745 C C . THR A 1 88 ? 2.936 1.214 15.525 1.00 82.44 88 THR A C 1
ATOM 747 O O . THR A 1 88 ? 2.754 2.239 14.870 1.00 82.44 88 THR A O 1
ATOM 750 N N . GLY A 1 89 ? 2.737 0.005 14.991 1.00 87.38 89 GLY A N 1
ATOM 751 C CA . GLY A 1 89 ? 2.300 -0.130 13.606 1.00 87.38 89 GLY A CA 1
ATOM 752 C C . GLY A 1 89 ? 2.056 -1.551 13.123 1.00 87.38 89 GLY A C 1
ATOM 753 O O . GLY A 1 89 ? 2.327 -2.530 13.816 1.00 87.38 89 GLY A O 1
ATOM 754 N N . ILE A 1 90 ? 1.538 -1.639 11.905 1.00 91.81 90 ILE A N 1
ATOM 755 C CA . ILE A 1 90 ? 1.130 -2.860 11.220 1.00 91.81 90 ILE A CA 1
ATOM 756 C C . ILE A 1 90 ? 1.857 -2.898 9.876 1.00 91.81 90 ILE A C 1
ATOM 758 O O . ILE A 1 90 ? 1.786 -1.951 9.095 1.00 91.81 90 ILE A O 1
ATOM 762 N N . GLY A 1 91 ? 2.581 -3.981 9.619 1.00 93.19 91 GLY A N 1
ATOM 763 C CA . GLY A 1 91 ? 3.168 -4.260 8.315 1.00 93.19 91 GLY A CA 1
ATOM 764 C C . GLY A 1 91 ? 2.122 -4.903 7.417 1.00 93.19 91 GLY A C 1
ATOM 765 O O . GLY A 1 91 ? 1.481 -5.874 7.823 1.00 93.19 91 GLY A O 1
ATOM 766 N N . ILE A 1 92 ? 1.959 -4.367 6.213 1.00 94.81 92 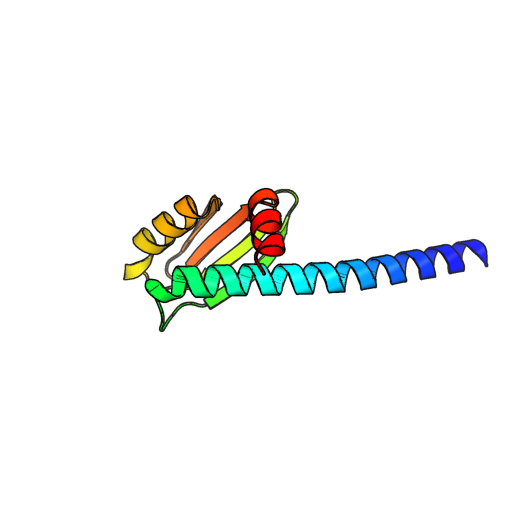ILE A N 1
ATOM 767 C CA . ILE A 1 92 ? 1.047 -4.893 5.203 1.00 94.81 92 ILE A CA 1
ATOM 768 C C . ILE A 1 92 ? 1.738 -5.063 3.857 1.00 94.81 92 ILE A C 1
ATOM 770 O O . ILE A 1 92 ? 2.708 -4.373 3.537 1.00 94.81 92 ILE A O 1
ATOM 774 N N . VAL A 1 93 ? 1.185 -5.953 3.049 1.00 95.44 93 VAL A N 1
ATOM 775 C CA . VAL A 1 93 ? 1.415 -6.040 1.613 1.00 95.44 93 VAL A CA 1
ATOM 776 C C . VAL A 1 93 ? 0.095 -5.723 0.933 1.00 95.44 93 VAL A C 1
ATOM 778 O O . VAL A 1 93 ? -0.928 -6.338 1.225 1.00 95.44 93 VAL A O 1
ATOM 781 N N . VAL A 1 94 ? 0.118 -4.742 0.038 1.00 93.50 94 VAL A N 1
ATOM 782 C CA . VAL A 1 94 ? -0.990 -4.458 -0.875 1.00 93.50 94 VAL A CA 1
ATOM 783 C C . VAL A 1 94 ? -0.721 -5.243 -2.157 1.00 93.50 94 VAL A C 1
ATOM 785 O O . VAL A 1 94 ? 0.230 -4.877 -2.856 1.00 93.50 94 VAL A O 1
ATOM 788 N N . PRO A 1 95 ? -1.489 -6.307 -2.455 1.00 95.12 95 PRO A N 1
ATOM 789 C CA . PRO A 1 95 ? -1.269 -7.141 -3.629 1.00 95.12 95 PRO A CA 1
ATOM 790 C C . PRO A 1 95 ? -1.347 -6.344 -4.929 1.00 95.12 95 PRO A C 1
ATOM 792 O O . PRO A 1 95 ? -2.074 -5.349 -4.993 1.00 95.12 95 PRO A O 1
ATOM 795 N N . TRP A 1 96 ? -0.624 -6.769 -5.967 1.00 92.94 96 TRP A N 1
ATOM 796 C CA . TRP A 1 96 ? -0.642 -6.071 -7.258 1.00 92.94 96 TRP A CA 1
ATOM 797 C C . TRP A 1 96 ? -2.046 -5.981 -7.860 1.00 92.94 96 TRP A C 1
ATOM 799 O O . TRP A 1 96 ? -2.380 -4.945 -8.422 1.00 92.94 96 TRP A O 1
ATOM 809 N N . GLU A 1 97 ? -2.900 -6.983 -7.652 1.00 91.56 97 GLU A N 1
ATOM 810 C CA . GLU A 1 97 ? -4.299 -6.965 -8.090 1.00 91.56 97 GLU A CA 1
ATOM 811 C C . GLU A 1 97 ? -5.071 -5.808 -7.436 1.00 91.56 97 GLU A C 1
ATOM 813 O O . GLU A 1 97 ? -5.801 -5.062 -8.092 1.00 91.56 97 GLU A O 1
ATOM 818 N N . THR A 1 98 ? -4.861 -5.604 -6.134 1.00 90.69 98 THR A N 1
ATOM 819 C CA . THR A 1 98 ? -5.449 -4.488 -5.384 1.00 90.69 98 THR A CA 1
ATOM 820 C C . THR A 1 98 ? -4.861 -3.151 -5.845 1.00 90.69 98 THR A C 1
ATOM 822 O O . THR A 1 98 ? -5.584 -2.163 -5.970 1.00 90.69 98 THR A O 1
ATOM 825 N N . VAL A 1 99 ? -3.559 -3.100 -6.142 1.00 90.06 99 VAL A N 1
ATOM 826 C CA . VAL A 1 99 ? -2.901 -1.901 -6.683 1.00 90.06 99 VAL A CA 1
ATOM 827 C C . VAL A 1 99 ? -3.489 -1.515 -8.038 1.00 90.06 99 VAL A C 1
ATOM 829 O O . VAL A 1 99 ? -3.825 -0.350 -8.231 1.00 90.06 99 VAL A O 1
ATOM 832 N N . GLU A 1 100 ? -3.656 -2.472 -8.951 1.00 87.69 100 GLU A N 1
ATOM 833 C CA . GLU A 1 100 ? -4.268 -2.246 -10.261 1.00 87.69 100 GLU A CA 1
ATOM 834 C C . GLU A 1 10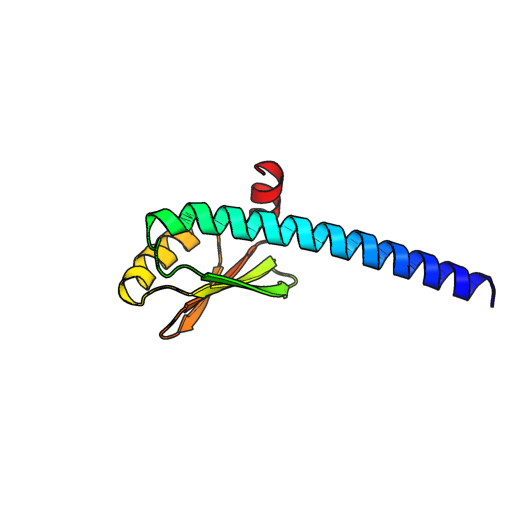0 ? -5.672 -1.657 -10.109 1.00 87.69 100 GLU A C 1
ATOM 836 O O . GLU A 1 100 ? -5.973 -0.618 -10.703 1.00 87.69 100 GLU A O 1
ATOM 841 N N . MET A 1 101 ? -6.497 -2.233 -9.229 1.00 88.12 101 MET A N 1
ATOM 842 C CA . MET A 1 101 ? -7.821 -1.689 -8.922 1.00 88.12 101 MET A CA 1
ATOM 843 C C . ME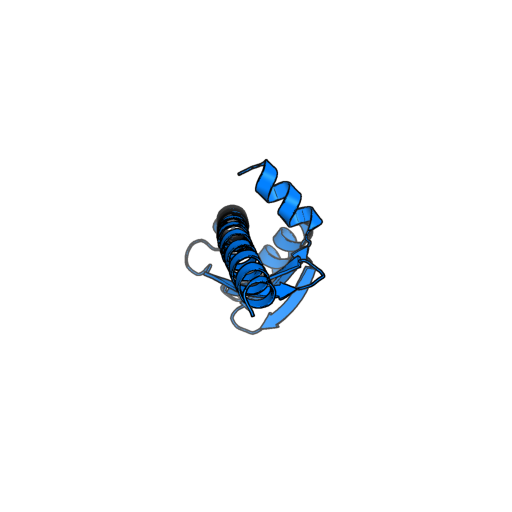T A 1 101 ? -7.763 -0.243 -8.413 1.00 88.12 101 MET A C 1
ATOM 845 O O . MET A 1 101 ? -8.539 0.596 -8.871 1.00 88.12 101 MET A O 1
ATOM 849 N N . ILE A 1 102 ? -6.839 0.077 -7.501 1.00 88.06 102 ILE A N 1
ATOM 850 C CA . ILE A 1 102 ? -6.677 1.441 -6.976 1.00 88.06 102 ILE A CA 1
ATOM 851 C C . ILE A 1 102 ? -6.274 2.411 -8.094 1.00 88.06 102 ILE A C 1
ATOM 853 O O . ILE A 1 102 ? -6.856 3.488 -8.189 1.00 88.06 102 ILE A O 1
ATOM 857 N N . THR A 1 103 ? -5.329 2.025 -8.958 1.00 81.62 103 THR A N 1
ATOM 858 C CA . THR A 1 103 ? -4.824 2.873 -10.058 1.00 81.62 103 THR A CA 1
ATOM 859 C C . THR A 1 103 ? -5.848 3.131 -11.168 1.00 81.62 103 THR A C 1
ATOM 861 O O . THR A 1 103 ? -5.680 4.054 -11.956 1.00 81.62 103 THR A O 1
ATOM 864 N N . VAL A 1 104 ? -6.912 2.325 -11.263 1.00 80.50 104 VAL A N 1
ATOM 865 C CA . VAL A 1 104 ? -8.036 2.583 -12.182 1.00 80.50 104 VAL A CA 1
ATOM 866 C C . VAL A 1 104 ? -9.015 3.604 -11.592 1.00 80.50 104 VAL A C 1
ATOM 868 O O . VAL A 1 104 ? -9.668 4.339 -12.331 1.00 80.50 104 VAL A O 1
ATOM 871 N N . LEU A 1 105 ? -9.134 3.648 -10.264 1.00 69.06 105 LEU A N 1
ATOM 872 C CA . LEU A 1 105 ? -10.083 4.505 -9.550 1.00 69.06 105 LEU A CA 1
ATOM 873 C C . LEU A 1 105 ? -9.540 5.914 -9.243 1.00 69.06 105 LEU A C 1
ATOM 875 O O . LEU A 1 105 ? -10.328 6.779 -8.851 1.00 69.06 105 LEU A O 1
ATOM 879 N N . TYR A 1 106 ? -8.231 6.142 -9.384 1.00 61.94 106 TYR A N 1
ATOM 880 C CA . TYR A 1 106 ? -7.509 7.360 -8.985 1.00 61.94 106 TYR A CA 1
ATOM 881 C C . TYR A 1 106 ? -6.572 7.868 -10.082 1.00 61.94 106 TYR A C 1
ATOM 883 O O . TYR A 1 106 ? -6.416 9.111 -10.164 1.00 61.94 106 TYR A O 1
#

Radius of gyration: 17.04 Å; chains: 1; bounding box: 44×22×50 Å

Sequence (106 aa):
MAEIWKQYEEARELELKLREKLFKIKREVVNFLRKELATIDKDFLELEVSHFSERGICIVVRCSRQHHEEIKKRLIELNTEITGTWSTGIGIVVPWETVEMITVLY

pLDDT: mean 87.9, std 6.09, range [61.94, 95.44]

Foldseek 3Di:
DVVVVVVVVVVVVVVVVVVVVVVVLVVLVQVVLLVQCCVQAVDFWDKAFDDADPFATKIKTFGAPVRVVVSVVSCVVLVWAWPDDDNGTTIIGQGVVSSVVSVVVD